Protein AF-A0A2W4KV53-F1 (afdb_monomer_lite)

Radius of gyration: 25.15 Å; chains: 1; bounding box: 48×37×64 Å

pLDDT: mean 82.74, std 13.06, range [37.44, 96.19]

Foldseek 3Di:
DDPDPDDDDPVRVVVVVVVVVDDQDPPNVVVVVVVVVVVVVVVVVVVPDDDDDDDDDPVVLVVLCVVCVVVVHDSVVVVVVVVVCVVVVVDDDPDD

Structure (mmCIF, N/CA/C/O backbone):
data_AF-A0A2W4KV53-F1
#
_entry.id   AF-A0A2W4KV53-F1
#
loop_
_atom_site.group_PDB
_atom_site.id
_atom_site.type_symbol
_atom_site.label_atom_id
_atom_site.label_alt_id
_atom_site.label_comp_id
_atom_site.label_asym_id
_atom_site.label_entity_id
_atom_site.label_seq_id
_atom_site.pdbx_PDB_ins_code
_atom_site.Cartn_x
_atom_site.Cartn_y
_atom_site.Cartn_z
_atom_site.occupancy
_atom_site.B_iso_or_equiv
_atom_site.auth_seq_id
_atom_site.auth_comp_id
_atom_site.auth_asym_id
_atom_site.auth_atom_id
_atom_site.pdbx_PDB_model_num
ATOM 1 N N . MET A 1 1 ? 7.203 15.447 -44.569 1.00 45.81 1 MET A N 1
ATOM 2 C CA . MET A 1 1 ? 7.093 15.343 -43.097 1.00 45.81 1 MET A CA 1
ATOM 3 C C . MET A 1 1 ? 8.179 16.217 -42.504 1.00 45.81 1 MET A C 1
ATOM 5 O O . MET A 1 1 ? 9.335 16.016 -42.852 1.00 45.81 1 MET A O 1
ATOM 9 N N . LEU A 1 2 ? 7.813 17.236 -41.721 1.00 45.91 2 LEU A N 1
ATOM 10 C CA . LEU A 1 2 ? 8.778 18.135 -41.086 1.00 45.91 2 LEU A CA 1
ATOM 11 C C . LEU A 1 2 ? 9.674 17.326 -40.137 1.00 45.91 2 LEU A C 1
ATOM 13 O O . LEU A 1 2 ? 9.178 16.785 -39.150 1.00 45.91 2 LEU A O 1
ATOM 17 N N . LYS A 1 3 ? 10.978 17.248 -40.426 1.00 58.91 3 LYS A N 1
ATOM 18 C CA . LYS A 1 3 ? 11.966 16.937 -39.392 1.00 58.91 3 LYS A CA 1
ATOM 19 C C . LYS A 1 3 ? 11.966 18.144 -38.457 1.00 58.91 3 LYS A C 1
ATOM 21 O O . LYS A 1 3 ? 12.393 19.222 -38.850 1.00 58.91 3 LYS A O 1
ATOM 26 N N . LYS A 1 4 ? 11.378 17.999 -37.270 1.00 59.00 4 LYS A N 1
ATOM 27 C CA . LYS A 1 4 ? 11.661 18.927 -36.175 1.00 59.00 4 LYS A CA 1
ATOM 28 C C . LYS A 1 4 ? 13.128 18.716 -35.817 1.00 59.00 4 LYS A C 1
ATOM 30 O O . LYS A 1 4 ? 13.505 17.585 -35.519 1.00 59.00 4 LYS A O 1
ATOM 35 N N . ASP A 1 5 ? 13.922 19.776 -35.862 1.00 58.56 5 ASP A N 1
ATOM 36 C CA . ASP A 1 5 ? 15.293 19.761 -35.358 1.00 58.56 5 ASP A CA 1
ATOM 37 C C . ASP A 1 5 ? 15.233 19.681 -33.829 1.00 58.56 5 ASP A C 1
ATOM 39 O O . ASP A 1 5 ? 15.179 20.690 -33.126 1.00 58.56 5 ASP A O 1
ATOM 43 N N . TYR A 1 6 ? 15.136 18.459 -33.309 1.00 71.06 6 TYR A N 1
ATOM 44 C CA . TYR A 1 6 ? 15.268 18.198 -31.883 1.00 71.06 6 TYR A CA 1
ATOM 45 C C . TYR A 1 6 ? 16.747 18.337 -31.523 1.00 71.06 6 TYR A C 1
ATOM 47 O O . TYR A 1 6 ? 17.573 17.525 -31.934 1.00 71.06 6 TYR A O 1
ATOM 55 N 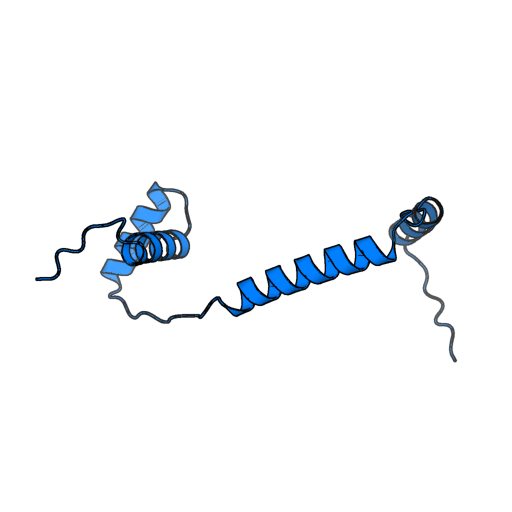N . GLN A 1 7 ? 17.085 19.391 -30.782 1.00 81.56 7 GLN A N 1
ATOM 56 C CA . GLN A 1 7 ? 18.398 19.507 -30.156 1.00 81.56 7 GLN A CA 1
ATOM 57 C C . GLN A 1 7 ? 18.399 18.596 -28.931 1.00 81.56 7 GLN A C 1
ATOM 59 O O . GLN A 1 7 ? 17.687 18.878 -27.967 1.00 81.56 7 GLN A O 1
ATOM 64 N N . LEU A 1 8 ? 19.151 17.495 -28.995 1.00 80.69 8 LEU A N 1
ATOM 65 C CA . LEU A 1 8 ? 19.341 16.634 -27.834 1.00 80.69 8 LEU A CA 1
ATOM 66 C C . LEU A 1 8 ? 20.097 17.416 -26.761 1.00 80.69 8 LEU A C 1
ATOM 68 O O . LEU A 1 8 ? 21.086 18.103 -27.034 1.00 80.69 8 LEU A O 1
ATOM 72 N N . THR A 1 9 ? 19.623 17.303 -25.531 1.00 86.94 9 THR A N 1
ATOM 73 C CA . THR A 1 9 ? 20.349 17.775 -24.357 1.00 86.94 9 THR A CA 1
ATOM 74 C C . THR A 1 9 ? 21.648 16.985 -24.193 1.00 86.94 9 THR A C 1
ATOM 76 O O . THR A 1 9 ? 21.824 15.889 -24.731 1.00 86.94 9 THR A O 1
ATOM 79 N N . SER A 1 10 ? 22.581 17.524 -23.409 1.00 84.75 10 SER A N 1
ATOM 80 C CA . SER A 1 10 ? 23.838 16.839 -23.089 1.00 84.75 10 SER A CA 1
ATOM 81 C C . SER A 1 10 ? 23.631 15.458 -22.457 1.00 84.75 10 SER A C 1
ATOM 83 O O . SER A 1 10 ? 24.445 14.563 -22.671 1.00 84.75 10 SER A O 1
ATOM 85 N N . GLU A 1 11 ? 22.545 15.279 -21.700 1.00 85.19 11 GLU A N 1
ATOM 86 C CA . GLU A 1 11 ? 22.183 14.007 -21.066 1.00 85.19 11 GLU A CA 1
ATOM 87 C C . GLU A 1 11 ? 21.660 12.991 -22.087 1.00 85.19 11 GLU A C 1
ATOM 89 O O . GLU A 1 11 ? 22.087 11.838 -22.089 1.00 85.19 11 GLU A O 1
ATOM 94 N N . GLU A 1 12 ? 20.781 13.414 -22.997 1.00 86.25 12 GLU A N 1
ATOM 95 C CA . GLU A 1 12 ? 20.249 12.539 -24.046 1.00 86.25 12 GLU A CA 1
ATOM 96 C C . GLU A 1 12 ? 21.340 12.100 -25.028 1.00 86.25 12 GLU A C 1
ATOM 98 O O . GLU A 1 12 ? 21.382 10.935 -25.416 1.00 86.25 12 GLU A O 1
ATOM 103 N N . LEU A 1 13 ? 22.279 12.993 -25.360 1.00 86.00 13 LEU A N 1
ATOM 104 C CA . LEU A 1 13 ? 23.428 12.662 -26.205 1.00 86.00 13 LEU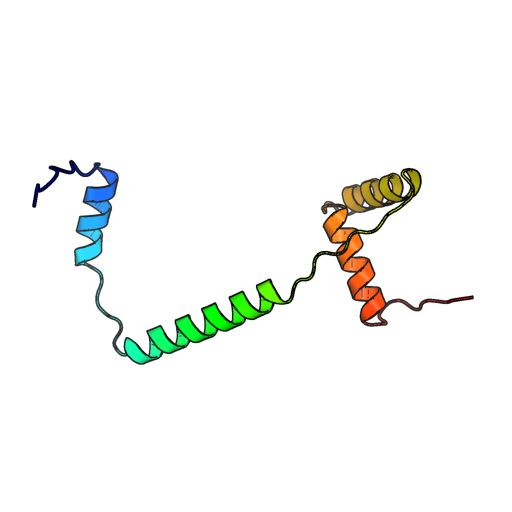 A CA 1
ATOM 105 C C . LEU A 1 13 ? 24.360 11.636 -25.538 1.00 86.00 13 LEU A C 1
ATOM 107 O O . LEU A 1 13 ? 24.956 10.800 -26.214 1.00 86.00 13 LEU A O 1
ATOM 111 N N . ALA A 1 14 ? 24.512 11.700 -24.213 1.00 86.12 14 ALA A N 1
ATOM 112 C CA . ALA A 1 14 ? 25.274 10.701 -23.469 1.00 86.12 14 ALA A CA 1
ATOM 113 C C . ALA A 1 14 ? 24.560 9.341 -23.483 1.00 86.12 14 ALA A C 1
ATOM 115 O O . ALA A 1 14 ? 25.199 8.327 -23.746 1.00 86.12 14 ALA A O 1
ATOM 116 N N . MET A 1 15 ? 23.237 9.317 -23.287 1.00 85.62 15 MET A N 1
ATOM 117 C CA . MET A 1 15 ? 22.443 8.086 -23.384 1.00 85.62 15 MET A CA 1
ATOM 118 C C . MET A 1 15 ? 22.505 7.466 -24.783 1.00 85.62 15 MET A C 1
ATOM 120 O O . MET A 1 15 ? 22.657 6.256 -24.894 1.00 85.62 15 MET A O 1
ATOM 124 N N . GLU A 1 16 ? 22.438 8.275 -25.842 1.00 83.62 16 GLU A N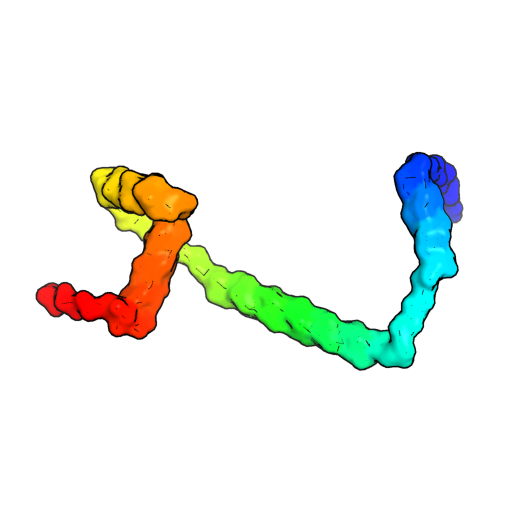 1
ATOM 125 C CA . GLU A 1 16 ? 22.543 7.802 -27.227 1.00 83.62 16 GLU A CA 1
ATOM 126 C C . GLU A 1 16 ? 23.900 7.145 -27.513 1.00 83.62 16 GLU A C 1
ATOM 128 O O . GLU A 1 16 ? 23.948 6.079 -28.117 1.00 83.62 16 GLU A O 1
ATOM 133 N N . LYS A 1 17 ? 24.997 7.714 -27.002 1.00 85.62 17 LYS A N 1
ATOM 134 C CA . LYS A 1 17 ? 26.331 7.102 -27.126 1.00 85.62 17 LYS A CA 1
ATOM 135 C C . LYS A 1 17 ? 26.447 5.783 -26.369 1.00 85.62 17 LYS A C 1
ATOM 137 O O . LYS A 1 17 ? 27.085 4.857 -26.851 1.00 85.62 17 LYS A O 1
ATOM 142 N N . GLU A 1 18 ? 25.820 5.681 -25.200 1.00 83.38 18 GLU A N 1
ATOM 143 C CA . GLU A 1 18 ? 25.776 4.425 -24.446 1.00 83.38 18 GLU A CA 1
ATOM 144 C C . GLU A 1 18 ? 24.921 3.361 -25.154 1.00 83.38 18 GLU A C 1
ATOM 146 O O . GLU A 1 18 ? 25.197 2.169 -25.017 1.00 83.38 18 GLU A O 1
ATOM 151 N N . LEU A 1 19 ? 23.910 3.761 -25.943 1.00 82.25 19 LEU A N 1
ATOM 152 C CA . LEU A 1 19 ? 23.059 2.831 -26.697 1.00 82.25 19 LEU A CA 1
ATOM 153 C C . LEU A 1 19 ? 23.856 1.971 -27.691 1.00 82.25 19 LEU A C 1
ATOM 155 O O . LEU A 1 19 ? 23.540 0.790 -27.851 1.00 82.25 19 LEU A O 1
ATOM 159 N N . ASP A 1 20 ? 24.919 2.526 -28.278 1.00 79.31 20 ASP A N 1
ATOM 160 C CA . ASP A 1 20 ? 25.806 1.825 -29.218 1.00 79.31 20 ASP A CA 1
ATOM 161 C C . ASP A 1 20 ? 26.555 0.638 -28.579 1.00 79.31 20 ASP A C 1
ATOM 163 O O . ASP A 1 20 ? 27.055 -0.241 -29.284 1.00 79.31 20 ASP A O 1
ATOM 167 N N . HIS A 1 21 ? 26.615 0.569 -27.245 1.00 86.00 21 HIS A N 1
ATOM 168 C CA . HIS A 1 21 ? 27.251 -0.526 -26.510 1.00 86.00 21 HIS A CA 1
ATOM 169 C C . HIS A 1 21 ? 26.297 -1.672 -26.144 1.00 86.00 21 HIS A C 1
ATOM 171 O O . HIS A 1 21 ? 26.754 -2.732 -25.704 1.00 86.00 21 HIS A O 1
ATOM 177 N N . TYR A 1 22 ? 24.983 -1.512 -26.329 1.00 84.06 22 TYR A N 1
ATOM 178 C CA . TYR A 1 22 ? 24.032 -2.572 -25.999 1.00 84.06 22 TYR A CA 1
ATOM 179 C C . TYR A 1 22 ? 23.941 -3.606 -27.115 1.00 84.06 22 TYR A C 1
ATOM 181 O O . TYR A 1 22 ? 23.619 -3.314 -28.265 1.00 84.06 22 TYR A O 1
ATOM 189 N N . VAL A 1 23 ? 24.141 -4.864 -26.738 1.00 85.06 23 VAL A N 1
ATOM 190 C CA . VAL A 1 23 ? 23.946 -6.013 -27.621 1.00 85.06 23 VAL A CA 1
ATOM 191 C C . VAL A 1 23 ? 22.635 -6.715 -27.301 1.00 85.06 23 VAL A C 1
ATOM 193 O O . VAL A 1 23 ? 22.194 -6.780 -26.151 1.00 85.06 23 VAL A O 1
ATOM 196 N N . SER A 1 24 ? 21.999 -7.262 -28.336 1.00 82.44 24 SER A N 1
ATOM 197 C CA . SER A 1 24 ? 20.788 -8.056 -28.150 1.00 82.44 24 SER A CA 1
ATOM 198 C C . SER A 1 24 ? 21.099 -9.316 -27.346 1.00 82.44 24 SER A C 1
ATOM 200 O O . SER A 1 24 ? 22.120 -9.972 -27.562 1.00 82.44 24 SER A O 1
ATOM 202 N N . VAL A 1 25 ? 20.206 -9.674 -26.424 1.00 85.94 25 VAL A N 1
ATOM 203 C CA . VAL A 1 25 ? 20.357 -10.913 -25.659 1.00 85.94 25 VAL A CA 1
ATOM 204 C C . VAL A 1 25 ? 20.199 -12.130 -26.587 1.00 85.94 25 VAL A C 1
ATOM 206 O O . VAL A 1 25 ? 19.318 -12.118 -27.451 1.00 85.94 25 VAL A O 1
ATOM 209 N N . PRO A 1 26 ? 20.979 -13.214 -26.398 1.00 83.56 26 PRO A N 1
ATOM 210 C CA . PRO A 1 26 ? 20.988 -14.359 -27.318 1.00 83.56 26 PRO A CA 1
ATOM 211 C C . PRO A 1 26 ? 19.619 -15.021 -27.546 1.00 83.56 26 PRO A C 1
ATOM 213 O O . PRO A 1 26 ? 19.350 -15.523 -28.631 1.00 83.56 26 PRO A O 1
ATOM 216 N N . ASN A 1 27 ? 18.734 -14.994 -26.543 1.00 87.62 27 ASN A N 1
ATOM 217 C CA . ASN A 1 27 ? 17.401 -15.607 -26.584 1.00 87.62 27 ASN A CA 1
ATOM 218 C C . ASN A 1 27 ? 16.288 -14.555 -26.477 1.00 87.62 27 ASN A C 1
ATOM 220 O O . ASN A 1 27 ? 15.393 -14.661 -25.636 1.00 87.62 27 ASN A O 1
ATOM 224 N N . LEU A 1 28 ? 16.357 -13.520 -27.318 1.00 87.94 28 LEU A N 1
ATOM 225 C CA . LEU A 1 28 ? 15.474 -12.352 -27.264 1.00 87.94 28 LEU A CA 1
ATOM 226 C C . LEU A 1 28 ? 13.981 -12.702 -27.184 1.00 87.94 28 LEU A C 1
ATOM 228 O O . LEU A 1 28 ? 13.267 -12.145 -26.354 1.00 87.94 28 LEU A O 1
ATOM 232 N N . GLU A 1 29 ? 13.504 -13.636 -28.006 1.00 88.69 29 GLU A N 1
ATOM 233 C CA . GLU A 1 29 ? 12.082 -14.006 -28.042 1.00 88.69 29 GLU A CA 1
ATOM 234 C C . GLU A 1 29 ? 11.627 -14.737 -26.772 1.00 88.69 29 GLU A C 1
ATOM 236 O O . GLU A 1 29 ? 10.541 -14.470 -26.250 1.00 88.69 29 GLU A O 1
ATOM 241 N N . VAL A 1 30 ? 12.486 -15.593 -26.210 1.00 90.81 30 VAL A N 1
ATOM 242 C CA . VAL A 1 30 ? 12.225 -16.264 -24.927 1.00 90.81 30 VAL A CA 1
ATOM 243 C C . VAL A 1 30 ? 12.150 -15.235 -23.806 1.00 90.81 30 VAL A C 1
ATOM 245 O O . VAL A 1 30 ? 11.249 -15.285 -22.966 1.00 90.81 30 VAL A O 1
ATOM 248 N N . GLU A 1 31 ? 13.057 -14.262 -23.819 1.00 90.06 31 GLU A N 1
ATOM 249 C CA . GLU A 1 31 ? 13.158 -13.290 -22.743 1.00 90.06 31 GLU A CA 1
ATOM 250 C C . GLU A 1 31 ? 12.051 -12.235 -22.800 1.00 90.06 31 GLU A C 1
ATOM 252 O O . GLU A 1 31 ? 11.445 -11.913 -21.775 1.00 90.06 31 GLU A O 1
ATOM 257 N N . LYS A 1 32 ? 11.653 -11.806 -24.003 1.00 89.88 32 LYS A N 1
ATOM 258 C CA . LYS A 1 32 ? 10.425 -11.026 -24.210 1.00 89.88 32 LYS A CA 1
ATOM 259 C C . LYS A 1 32 ? 9.198 -11.765 -23.678 1.00 89.88 32 LYS A C 1
ATOM 261 O O . LYS A 1 32 ? 8.406 -11.176 -22.941 1.00 89.88 32 LYS A O 1
ATOM 266 N N . ALA A 1 33 ? 9.043 -13.052 -24.001 1.00 91.62 33 ALA A N 1
ATOM 267 C CA . ALA A 1 33 ? 7.916 -13.853 -23.524 1.00 91.62 33 ALA A CA 1
ATOM 268 C C . ALA A 1 33 ? 7.922 -14.003 -21.991 1.00 91.62 33 ALA A C 1
ATOM 270 O O . ALA A 1 33 ? 6.873 -13.889 -21.346 1.00 91.62 33 ALA A O 1
ATOM 271 N N . ARG A 1 34 ? 9.103 -14.195 -21.388 1.00 92.25 34 ARG A N 1
ATOM 272 C CA . ARG A 1 34 ? 9.294 -14.231 -19.931 1.00 92.25 34 ARG A CA 1
ATOM 273 C C . ARG A 1 34 ? 8.856 -12.917 -19.284 1.00 92.25 34 ARG A C 1
ATOM 275 O O . ARG A 1 34 ? 8.030 -12.942 -18.368 1.00 92.25 34 ARG A O 1
ATOM 282 N N . TYR A 1 35 ? 9.356 -11.779 -19.764 1.00 90.81 35 TYR A N 1
ATOM 283 C CA . TYR A 1 35 ? 8.994 -10.469 -19.219 1.00 90.81 35 TYR A CA 1
ATOM 284 C C . TYR A 1 35 ? 7.513 -10.143 -19.423 1.00 90.81 35 TYR A C 1
ATOM 286 O O . TYR A 1 35 ? 6.864 -9.670 -18.490 1.00 90.81 35 TYR A O 1
ATOM 294 N N . ALA A 1 36 ? 6.936 -10.481 -20.579 1.00 90.31 36 ALA A N 1
ATOM 295 C CA . ALA A 1 36 ? 5.506 -10.321 -20.834 1.00 90.31 36 ALA A CA 1
ATOM 296 C C . ALA A 1 36 ? 4.652 -11.136 -19.846 1.00 90.31 36 ALA A C 1
ATOM 298 O O . ALA A 1 36 ? 3.656 -10.638 -19.313 1.00 90.31 36 ALA A O 1
ATOM 299 N N . LYS A 1 37 ? 5.064 -12.372 -19.534 1.00 90.94 37 LYS A N 1
ATOM 300 C CA . LYS A 1 37 ? 4.400 -13.215 -18.530 1.00 90.94 37 LYS A CA 1
ATOM 301 C C . LYS A 1 37 ? 4.473 -12.599 -17.132 1.00 90.94 37 LYS A C 1
ATOM 303 O O . LYS A 1 37 ? 3.460 -12.570 -16.432 1.00 90.94 37 LYS A O 1
ATOM 308 N N . ILE A 1 38 ? 5.638 -12.086 -16.734 1.00 90.19 38 ILE A N 1
ATOM 309 C CA . ILE A 1 38 ? 5.828 -11.406 -15.443 1.00 90.19 38 ILE A CA 1
ATOM 310 C C . ILE A 1 38 ? 4.945 -10.157 -15.365 1.00 90.19 38 ILE A C 1
ATOM 312 O O . ILE A 1 38 ? 4.204 -9.991 -14.396 1.00 90.19 38 ILE A O 1
ATOM 316 N N . ALA A 1 39 ? 4.961 -9.314 -16.399 1.00 85.62 39 ALA A N 1
ATOM 317 C CA . ALA A 1 39 ? 4.136 -8.114 -16.470 1.00 85.62 39 ALA A CA 1
ATOM 318 C C . ALA A 1 39 ? 2.644 -8.455 -16.342 1.00 85.62 39 ALA A C 1
ATOM 320 O O . ALA A 1 39 ? 1.950 -7.887 -15.498 1.00 85.62 39 ALA A O 1
ATOM 321 N N . LYS A 1 40 ? 2.160 -9.454 -17.093 1.00 84.38 40 LYS A N 1
ATOM 322 C CA . LYS A 1 40 ? 0.768 -9.920 -17.021 1.00 84.38 40 LYS A CA 1
ATOM 323 C C . LYS A 1 40 ? 0.395 -10.426 -15.626 1.00 84.38 40 LYS A C 1
ATOM 325 O O . LYS A 1 40 ? -0.677 -10.091 -15.127 1.00 84.38 40 LYS A O 1
ATOM 330 N N . ALA A 1 41 ? 1.269 -11.195 -14.976 1.00 81.31 41 ALA A N 1
ATOM 331 C CA . ALA A 1 41 ? 1.037 -11.690 -13.620 1.00 81.31 41 ALA A CA 1
ATOM 332 C C . ALA A 1 41 ? 0.973 -10.550 -12.587 1.00 81.31 41 ALA A C 1
ATOM 334 O O . ALA A 1 41 ? 0.110 -10.557 -11.708 1.00 81.31 41 ALA A O 1
ATOM 335 N N . THR A 1 42 ? 1.844 -9.548 -12.708 1.00 80.94 42 THR A N 1
ATOM 336 C CA . THR A 1 42 ? 1.849 -8.362 -11.840 1.00 80.94 42 THR A CA 1
ATOM 337 C C . THR A 1 42 ? 0.595 -7.515 -12.034 1.00 80.94 42 THR A C 1
ATOM 339 O O . THR A 1 42 ? -0.038 -7.124 -11.052 1.00 80.94 42 THR A O 1
ATOM 342 N N . LEU A 1 43 ? 0.188 -7.281 -13.285 1.00 76.25 43 LEU A N 1
ATOM 343 C CA . LEU A 1 43 ? -1.042 -6.556 -13.604 1.00 76.25 43 LEU A CA 1
ATOM 344 C C . LEU A 1 43 ? -2.270 -7.293 -13.068 1.00 76.25 43 LEU A C 1
ATOM 346 O O . LEU A 1 43 ? -3.072 -6.688 -12.367 1.00 76.25 43 LEU A O 1
ATOM 350 N N . ALA A 1 44 ? -2.365 -8.607 -13.282 1.00 72.19 44 ALA A N 1
ATOM 351 C CA . ALA A 1 44 ? -3.458 -9.415 -12.749 1.00 72.19 44 ALA A CA 1
ATOM 352 C C . ALA A 1 44 ? -3.541 -9.343 -11.214 1.00 72.19 44 ALA A C 1
ATOM 354 O O . ALA A 1 44 ? -4.634 -9.202 -10.671 1.00 72.19 44 ALA A O 1
ATOM 355 N N . LYS A 1 45 ? -2.406 -9.382 -10.501 1.00 68.75 45 LYS A N 1
ATOM 356 C CA . LYS A 1 45 ? -2.366 -9.220 -9.034 1.00 68.75 45 LYS A CA 1
ATOM 357 C C . LYS A 1 45 ? -2.779 -7.818 -8.584 1.00 68.75 45 LYS A C 1
ATOM 359 O O . LYS A 1 45 ? -3.442 -7.676 -7.560 1.00 68.75 45 LYS A O 1
ATOM 364 N N . LYS A 1 46 ? -2.403 -6.776 -9.331 1.00 64.75 46 LYS A N 1
ATOM 365 C CA . LYS A 1 46 ? -2.792 -5.390 -9.032 1.00 64.75 46 LYS A CA 1
ATOM 366 C C . LYS A 1 46 ? -4.287 -5.168 -9.278 1.00 64.75 46 LYS A C 1
ATOM 368 O O . LYS A 1 46 ? -4.937 -4.554 -8.441 1.00 64.75 46 LYS A O 1
ATOM 373 N N . SER A 1 47 ? -4.836 -5.740 -10.349 1.00 60.25 47 SER A N 1
ATOM 374 C CA . SER A 1 47 ? -6.266 -5.701 -10.688 1.00 60.25 47 SER A CA 1
ATOM 375 C C . SER A 1 47 ? -7.153 -6.520 -9.744 1.00 60.25 47 SER A C 1
ATOM 377 O O . SER A 1 47 ? -8.356 -6.294 -9.694 1.00 60.25 47 SER A O 1
ATOM 379 N N . GLN A 1 48 ? -6.585 -7.455 -8.977 1.00 66.44 48 GLN A N 1
ATOM 380 C CA . GLN A 1 48 ? -7.310 -8.207 -7.944 1.00 66.44 48 GLN A CA 1
ATOM 381 C C . GLN A 1 48 ? -7.485 -7.430 -6.631 1.00 66.44 48 GLN A C 1
ATOM 383 O O . GLN A 1 48 ? -8.279 -7.841 -5.783 1.00 66.44 48 GLN A O 1
ATOM 388 N N . LYS A 1 49 ? -6.779 -6.307 -6.441 1.00 72.44 49 LYS A N 1
ATOM 389 C CA . LYS A 1 49 ? -6.990 -5.445 -5.275 1.00 72.44 49 LYS A CA 1
ATOM 390 C C . LYS A 1 49 ? -8.312 -4.700 -5.443 1.00 72.44 49 LYS A C 1
ATOM 392 O O . LYS A 1 49 ? -8.435 -3.837 -6.306 1.00 72.44 49 LYS A O 1
ATOM 397 N N . LYS A 1 50 ? -9.294 -5.026 -4.605 1.00 79.88 50 LYS A N 1
ATOM 398 C CA . LYS 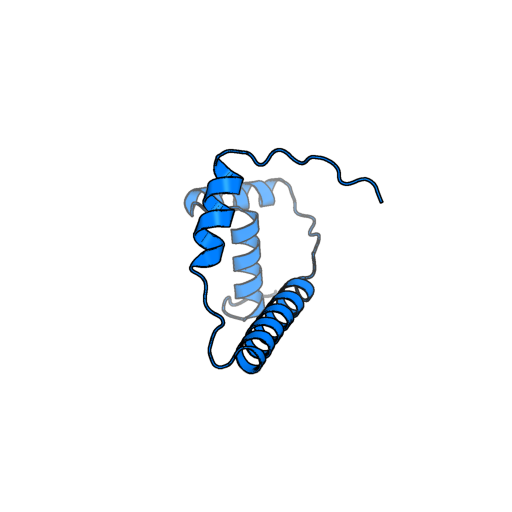A 1 50 ? -10.561 -4.292 -4.528 1.00 79.88 50 LYS A CA 1
ATOM 399 C C . LYS A 1 50 ? -10.475 -3.235 -3.433 1.00 79.88 50 LYS A C 1
ATOM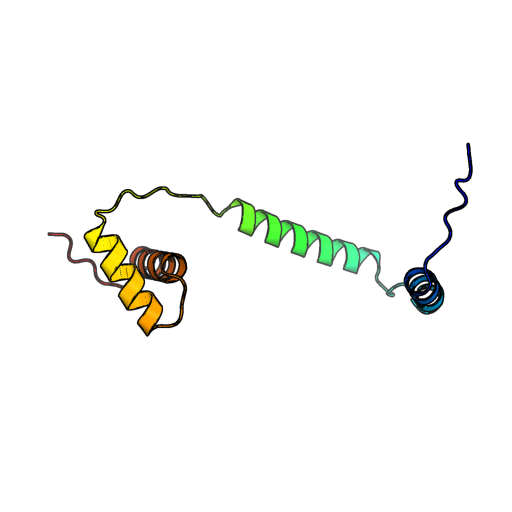 401 O O . LYS A 1 50 ? -10.002 -3.523 -2.336 1.00 79.88 50 LYS A O 1
ATOM 406 N N . VAL A 1 51 ? -10.925 -2.020 -3.741 1.00 83.00 51 VAL A N 1
ATOM 407 C CA . VAL A 1 51 ? -11.050 -0.944 -2.751 1.00 83.00 51 VAL A CA 1
ATOM 408 C C . VAL A 1 51 ? -12.297 -1.207 -1.915 1.00 83.00 51 VAL A C 1
ATOM 410 O O . VAL A 1 51 ? -13.364 -1.475 -2.464 1.00 83.00 51 VAL A O 1
ATOM 413 N N . ILE A 1 52 ? -12.152 -1.133 -0.595 1.00 85.12 52 ILE A N 1
ATOM 414 C CA . ILE A 1 52 ? -13.261 -1.209 0.355 1.00 85.12 52 ILE A CA 1
ATOM 415 C C . ILE A 1 52 ? -13.342 0.109 1.123 1.00 85.12 52 ILE A C 1
ATOM 417 O O . ILE A 1 52 ? -12.321 0.643 1.556 1.00 85.12 52 ILE A O 1
ATOM 421 N N . THR A 1 53 ? -14.551 0.637 1.289 1.00 89.38 53 THR A N 1
ATOM 422 C CA . THR A 1 53 ? -14.807 1.813 2.127 1.00 89.38 53 THR A CA 1
ATOM 423 C C . THR A 1 53 ? -15.436 1.343 3.429 1.00 89.38 53 THR A C 1
ATOM 425 O O . THR A 1 53 ? -16.482 0.701 3.412 1.00 89.38 53 THR A O 1
ATOM 428 N N . ILE A 1 54 ? -14.805 1.667 4.555 1.00 88.56 54 ILE A N 1
ATOM 429 C CA . ILE A 1 54 ? -15.289 1.319 5.894 1.00 88.56 54 ILE A CA 1
ATOM 430 C C . ILE A 1 54 ? -15.570 2.627 6.632 1.00 88.56 54 ILE A C 1
ATOM 432 O O . ILE A 1 54 ? -14.712 3.508 6.668 1.00 88.56 54 ILE A O 1
ATOM 436 N N . ARG A 1 55 ? -16.769 2.767 7.208 1.00 92.50 55 ARG A N 1
ATOM 437 C CA . ARG A 1 55 ? -17.080 3.865 8.133 1.00 92.50 55 ARG A CA 1
ATOM 438 C C . ARG A 1 55 ? -16.724 3.424 9.546 1.00 92.50 55 ARG A C 1
ATOM 440 O O . ARG A 1 55 ? -17.179 2.373 9.986 1.00 92.50 55 ARG A O 1
ATOM 447 N N . LEU A 1 56 ? -15.927 4.231 10.235 1.00 90.88 56 LEU A N 1
ATOM 448 C CA . LEU A 1 56 ? -15.507 4.004 11.614 1.00 90.88 56 LEU A CA 1
ATOM 449 C C . LEU A 1 56 ? -15.761 5.278 12.430 1.00 90.88 56 LEU A C 1
ATOM 451 O O . LEU A 1 56 ? -15.666 6.370 11.863 1.00 90.88 56 LEU A O 1
ATOM 455 N N . PRO A 1 57 ? -16.059 5.164 13.735 1.00 95.69 57 PRO A N 1
ATOM 456 C CA . PRO A 1 57 ? -16.072 6.314 14.631 1.00 95.69 57 PRO A CA 1
ATOM 457 C C . PRO A 1 57 ? -14.706 7.008 14.662 1.00 95.69 57 PRO A C 1
ATOM 459 O O . PRO A 1 57 ? -13.666 6.352 14.574 1.00 95.69 57 PRO A O 1
ATOM 462 N N . GLU A 1 58 ? -14.701 8.327 14.842 1.00 95.12 58 GLU A N 1
ATOM 463 C CA . GLU A 1 58 ? -13.469 9.124 14.874 1.00 95.12 58 GLU A CA 1
ATOM 464 C C . GLU A 1 58 ? -12.515 8.684 15.993 1.00 95.12 58 GLU A C 1
ATOM 466 O O . GLU A 1 58 ? -11.313 8.553 15.766 1.00 95.12 58 GLU A O 1
ATOM 471 N N . GLU A 1 59 ? -13.056 8.334 17.163 1.00 95.75 59 GLU A N 1
ATOM 472 C CA . GLU A 1 59 ? -12.282 7.804 18.291 1.00 95.75 59 GLU A CA 1
ATOM 473 C C . GLU A 1 59 ? -11.487 6.540 17.909 1.00 95.75 59 GLU A C 1
ATOM 475 O O . GLU A 1 59 ? -10.319 6.386 18.270 1.00 95.75 59 GLU A O 1
ATOM 480 N N . VAL A 1 60 ? -12.095 5.644 17.124 1.00 94.12 60 VAL A N 1
ATOM 481 C CA . VAL A 1 60 ? -11.457 4.399 16.671 1.00 94.12 60 VAL A CA 1
ATOM 482 C C . VAL A 1 60 ? -10.335 4.701 15.680 1.00 94.12 60 VAL A C 1
ATOM 484 O O . VAL A 1 60 ? -9.263 4.102 15.754 1.00 94.12 60 VAL A O 1
ATOM 487 N N . ILE A 1 61 ? -10.548 5.662 14.777 1.00 94.06 61 ILE A N 1
ATOM 488 C CA . ILE A 1 61 ? -9.512 6.117 13.841 1.00 94.06 61 ILE A CA 1
ATOM 489 C C . ILE A 1 61 ? -8.327 6.713 14.614 1.00 94.06 61 ILE A C 1
ATOM 491 O O . ILE A 1 61 ? -7.180 6.433 14.268 1.00 94.06 61 ILE A O 1
ATOM 495 N N . GLY A 1 62 ? -8.592 7.487 15.672 1.00 95.44 62 GLY A N 1
ATOM 496 C CA . GLY A 1 62 ? -7.565 8.023 16.567 1.00 95.44 62 GLY A CA 1
ATOM 497 C C . GLY A 1 62 ? -6.704 6.925 17.196 1.00 95.44 62 GLY A C 1
ATOM 498 O O . GLY A 1 62 ? -5.480 6.984 17.112 1.00 95.44 62 GLY A O 1
ATOM 499 N N . LYS A 1 63 ? -7.333 5.870 17.728 1.00 95.06 63 LYS A N 1
ATOM 500 C CA . LYS A 1 63 ? -6.628 4.708 18.298 1.00 95.06 63 LYS A CA 1
ATOM 501 C C . LYS A 1 63 ? -5.727 4.012 17.273 1.00 95.06 63 LYS A C 1
ATOM 503 O O . LYS A 1 63 ? -4.564 3.756 17.563 1.00 95.06 63 LYS A O 1
ATOM 508 N N . PHE A 1 64 ? -6.220 3.770 16.055 1.00 94.94 64 PHE A N 1
ATOM 509 C CA . PHE A 1 64 ? -5.400 3.166 14.996 1.00 94.94 64 PHE A CA 1
ATOM 510 C C . PHE A 1 64 ? -4.219 4.040 14.571 1.00 94.94 64 PHE A C 1
ATOM 512 O O . PHE A 1 64 ? -3.174 3.497 14.227 1.00 94.94 64 PHE A O 1
ATOM 519 N N . LYS A 1 65 ? -4.367 5.370 14.573 1.00 95.00 65 LYS A N 1
ATOM 520 C CA . LYS A 1 65 ? -3.257 6.285 14.270 1.00 95.00 65 LYS A CA 1
ATOM 521 C C . LYS A 1 65 ? -2.160 6.200 15.326 1.00 95.00 65 LYS A C 1
ATOM 523 O O . LYS A 1 65 ? -1.012 6.018 14.947 1.00 95.00 65 LYS A O 1
ATOM 528 N N . LEU A 1 66 ? -2.524 6.236 16.609 1.00 96.19 66 LEU A N 1
ATOM 529 C CA . LEU A 1 66 ? -1.567 6.108 17.713 1.00 96.19 66 LEU A CA 1
ATOM 530 C C . LEU A 1 66 ? -0.802 4.780 17.647 1.00 96.19 66 LEU A C 1
ATOM 532 O O . LEU A 1 66 ? 0.422 4.775 17.640 1.00 96.19 66 LEU A O 1
ATOM 536 N N . MET A 1 67 ? -1.516 3.662 17.484 1.00 93.94 67 MET A N 1
ATOM 537 C CA . MET A 1 67 ? -0.885 2.341 17.351 1.00 93.94 67 MET A CA 1
ATOM 538 C C . MET A 1 67 ? 0.060 2.258 16.142 1.00 93.94 67 MET A C 1
ATOM 540 O O . MET A 1 67 ? 1.082 1.582 16.179 1.00 93.94 67 MET A O 1
ATOM 544 N N . ALA A 1 68 ? -0.289 2.924 15.041 1.00 95.12 68 ALA A N 1
ATOM 545 C CA . ALA A 1 68 ? 0.524 2.916 13.833 1.00 95.12 68 ALA A CA 1
ATOM 546 C C . ALA A 1 68 ? 1.777 3.796 13.969 1.00 95.12 68 ALA A C 1
ATOM 548 O O . ALA A 1 68 ? 2.825 3.436 13.439 1.00 95.12 68 ALA A O 1
ATOM 549 N N . GLU A 1 69 ? 1.686 4.906 14.706 1.00 94.38 69 GLU A N 1
ATOM 550 C CA . GLU A 1 69 ? 2.839 5.735 15.073 1.00 94.38 69 GLU A CA 1
ATOM 551 C C . GLU A 1 69 ? 3.823 4.966 15.961 1.00 94.38 69 GLU A C 1
ATOM 553 O O . GLU A 1 69 ? 5.023 5.002 15.693 1.00 94.38 69 GLU A O 1
ATOM 558 N N . GLU A 1 70 ? 3.329 4.208 16.946 1.00 94.31 70 GLU A N 1
ATOM 559 C CA . GLU A 1 70 ? 4.159 3.337 17.794 1.00 94.31 70 GLU A CA 1
ATOM 560 C C . GLU A 1 70 ? 4.902 2.263 16.981 1.00 94.31 70 GLU A C 1
ATOM 562 O O . GLU A 1 70 ? 6.074 1.988 17.235 1.00 94.31 70 GLU A O 1
ATOM 567 N N . GLU A 1 71 ? 4.246 1.678 15.973 1.00 90.19 71 GLU A N 1
ATOM 568 C CA . GLU A 1 71 ? 4.860 0.699 15.064 1.00 90.19 71 GLU A CA 1
ATOM 569 C C . GLU A 1 71 ? 5.675 1.340 13.919 1.00 90.19 71 GLU A C 1
ATOM 571 O O . GLU A 1 71 ? 6.336 0.628 13.159 1.00 90.19 71 GLU A O 1
ATOM 576 N N . GLY A 1 72 ? 5.645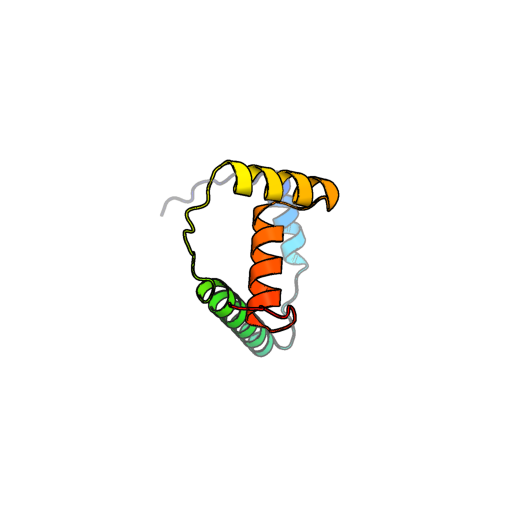 2.669 13.765 1.00 93.81 72 GLY A N 1
ATOM 577 C CA . GLY A 1 72 ? 6.337 3.389 12.690 1.00 93.81 72 GLY A CA 1
ATOM 578 C C . GLY A 1 72 ? 5.789 3.109 11.283 1.00 93.81 72 GLY A C 1
ATOM 579 O O . GLY A 1 72 ? 6.522 3.221 10.297 1.00 93.81 72 GLY A O 1
ATOM 580 N N . ILE A 1 73 ? 4.514 2.728 11.164 1.00 94.25 73 ILE A N 1
ATOM 581 C CA . ILE A 1 73 ? 3.858 2.394 9.891 1.00 94.25 73 ILE A CA 1
ATOM 582 C C . ILE A 1 73 ? 2.639 3.290 9.627 1.00 94.25 73 ILE A C 1
ATOM 584 O O . ILE A 1 73 ? 2.057 3.853 10.547 1.00 94.25 73 ILE A O 1
ATOM 588 N N . PRO A 1 74 ? 2.173 3.422 8.373 1.00 94.31 74 PRO A N 1
ATOM 589 C CA . PRO A 1 74 ? 0.918 4.118 8.099 1.00 94.31 74 PRO A CA 1
ATOM 590 C C . PRO A 1 74 ? -0.283 3.396 8.724 1.00 94.31 74 PRO A C 1
ATOM 592 O O . PRO A 1 74 ? -0.405 2.172 8.612 1.00 94.31 74 PRO A O 1
ATOM 595 N N . TYR A 1 75 ? -1.237 4.141 9.288 1.00 93.50 75 TYR A N 1
ATOM 596 C CA . TYR A 1 75 ? -2.435 3.556 9.909 1.00 93.50 75 TYR A CA 1
ATOM 597 C C . TYR A 1 75 ? -3.264 2.705 8.935 1.00 93.50 75 TYR A C 1
ATOM 599 O O . TYR A 1 75 ? -3.829 1.684 9.325 1.00 93.50 75 TYR A O 1
ATOM 607 N N . GLN A 1 76 ? -3.289 3.047 7.641 1.00 90.94 76 GLN A N 1
ATOM 608 C CA . GLN A 1 76 ? -3.961 2.224 6.628 1.00 90.94 76 GLN A CA 1
ATOM 609 C C . GLN A 1 76 ? -3.276 0.860 6.450 1.00 90.94 76 GLN A C 1
ATOM 611 O O . GLN A 1 76 ? -3.946 -0.148 6.207 1.00 90.94 76 GLN A O 1
ATOM 616 N N . THR A 1 77 ? -1.947 0.819 6.581 1.00 92.19 77 THR A N 1
ATOM 617 C CA . THR A 1 77 ? -1.148 -0.411 6.509 1.00 92.19 77 THR A CA 1
ATOM 618 C C . THR A 1 77 ? -1.420 -1.294 7.721 1.00 92.19 77 THR A C 1
ATOM 620 O O . THR A 1 77 ? -1.645 -2.493 7.549 1.00 92.19 77 THR A O 1
ATOM 623 N N . LEU A 1 78 ? -1.492 -0.704 8.920 1.00 92.62 78 LEU A N 1
ATOM 624 C CA . LEU A 1 78 ? -1.866 -1.413 10.145 1.00 92.62 78 LEU A CA 1
ATOM 625 C C . LEU A 1 78 ? -3.258 -2.050 10.015 1.00 92.62 78 LEU A C 1
ATOM 627 O O . LEU A 1 78 ? -3.406 -3.260 10.194 1.00 92.62 78 LEU A O 1
ATOM 631 N N . ILE A 1 79 ? -4.262 -1.264 9.608 1.00 92.44 79 ILE A N 1
ATOM 632 C CA . ILE A 1 79 ? -5.637 -1.746 9.392 1.00 92.44 79 ILE A CA 1
ATOM 633 C C . ILE A 1 79 ? -5.653 -2.900 8.380 1.00 92.44 79 ILE A C 1
ATOM 635 O O . ILE A 1 79 ? -6.261 -3.943 8.624 1.00 92.44 79 ILE A O 1
ATOM 639 N N . SER A 1 80 ? -4.935 -2.755 7.263 1.00 89.56 80 SER A N 1
ATOM 640 C CA . SER A 1 80 ? -4.839 -3.802 6.237 1.00 89.56 80 SER A CA 1
ATOM 641 C C . SER A 1 80 ? -4.201 -5.089 6.774 1.00 89.56 80 SER A C 1
ATOM 643 O O . SER A 1 80 ? -4.659 -6.187 6.457 1.00 89.56 80 SER A O 1
ATOM 645 N N . SER A 1 81 ? -3.166 -4.967 7.610 1.00 89.12 81 SER A N 1
ATOM 646 C CA . SER A 1 81 ? -2.475 -6.094 8.246 1.00 89.12 81 SER A CA 1
ATOM 647 C C . SER A 1 81 ? -3.396 -6.859 9.198 1.00 89.12 81 SER A C 1
ATOM 649 O O . SER A 1 81 ? -3.470 -8.088 9.129 1.00 89.12 81 SER A O 1
ATOM 651 N N . VAL A 1 82 ? -4.158 -6.149 10.035 1.00 89.19 82 VAL A N 1
ATOM 652 C CA . VAL A 1 82 ? -5.130 -6.760 10.955 1.00 89.19 82 VAL A CA 1
ATOM 653 C C . VAL A 1 82 ? -6.221 -7.496 10.180 1.00 89.19 82 VAL A C 1
ATOM 655 O O . VAL A 1 82 ? -6.453 -8.676 10.442 1.00 89.19 82 VAL A O 1
ATOM 658 N N . LEU A 1 83 ? -6.829 -6.857 9.174 1.00 89.50 83 LEU A N 1
ATOM 659 C CA . LEU A 1 83 ? -7.848 -7.493 8.330 1.00 89.50 83 LEU A CA 1
ATOM 660 C C . LEU A 1 83 ? -7.317 -8.761 7.649 1.00 89.50 83 LEU A C 1
ATOM 662 O O . LEU A 1 83 ? -8.009 -9.778 7.604 1.00 89.50 83 LEU A O 1
ATOM 666 N N . TYR A 1 84 ? -6.068 -8.739 7.176 1.00 88.06 84 TYR A N 1
ATOM 667 C CA . TYR A 1 84 ? -5.430 -9.912 6.585 1.00 88.06 84 TYR A CA 1
ATOM 668 C C . TYR A 1 84 ? -5.207 -11.035 7.608 1.00 88.06 84 TYR A C 1
ATOM 670 O O . TYR A 1 84 ? -5.479 -12.200 7.310 1.00 88.06 84 TYR A O 1
ATOM 678 N N . LYS A 1 85 ? -4.731 -10.716 8.819 1.00 86.25 85 LYS A N 1
ATOM 679 C CA . LYS A 1 85 ? -4.542 -11.701 9.901 1.00 86.25 85 LYS A CA 1
ATOM 680 C C . LYS A 1 85 ? -5.869 -12.349 10.300 1.00 86.25 85 LYS A C 1
ATOM 682 O O . LYS A 1 85 ? -5.922 -13.571 10.441 1.00 86.25 85 LYS A O 1
ATOM 687 N N . VAL A 1 86 ? -6.928 -11.547 10.412 1.00 87.12 86 VAL A N 1
ATOM 688 C CA . VAL A 1 86 ? -8.291 -12.004 10.711 1.00 87.12 86 VAL A CA 1
ATOM 689 C C . VAL A 1 86 ? -8.821 -12.919 9.605 1.00 87.12 86 VAL A C 1
ATOM 691 O O . VAL A 1 86 ? -9.234 -14.042 9.887 1.00 87.12 86 VAL A O 1
ATOM 694 N N . ALA A 1 87 ? -8.740 -12.497 8.340 1.00 85.06 87 ALA A N 1
ATOM 695 C CA . ALA A 1 87 ? -9.220 -13.289 7.204 1.00 85.06 87 ALA A CA 1
ATOM 696 C C . ALA A 1 87 ? -8.504 -14.646 7.080 1.00 85.06 87 ALA A C 1
ATOM 698 O O . ALA A 1 87 ? -9.109 -15.640 6.687 1.00 85.06 87 ALA A O 1
ATOM 699 N N . ASN A 1 88 ? -7.224 -14.704 7.459 1.00 85.75 88 ASN A N 1
ATOM 700 C CA . ASN A 1 88 ? -6.425 -15.930 7.456 1.00 85.75 88 ASN A CA 1
ATOM 701 C C . ASN A 1 88 ? -6.500 -16.724 8.775 1.00 85.75 88 ASN A C 1
ATOM 703 O O . ASN A 1 88 ? -5.671 -17.607 8.990 1.00 85.75 88 ASN A O 1
ATOM 707 N N . LYS A 1 89 ? -7.460 -16.415 9.665 1.00 74.69 89 LYS A N 1
ATOM 708 C CA . LYS A 1 89 ? -7.679 -17.080 10.967 1.00 74.69 89 LYS A CA 1
ATOM 709 C C . LYS A 1 89 ? -6.445 -17.123 11.881 1.00 74.69 89 LYS A C 1
ATOM 711 O O . LYS A 1 89 ? -6.350 -17.970 12.762 1.00 74.69 89 LYS A O 1
ATOM 716 N N . LYS A 1 90 ? -5.498 -16.196 11.698 1.00 66.75 90 LYS A N 1
ATOM 717 C CA . LYS A 1 90 ? -4.331 -16.026 12.584 1.00 66.75 90 LYS A CA 1
ATOM 718 C C . LYS A 1 90 ? -4.660 -15.208 13.836 1.00 66.75 90 LYS A C 1
ATOM 720 O O . LYS A 1 90 ? -3.791 -15.005 14.675 1.00 66.75 90 LYS A O 1
ATOM 725 N N . LEU A 1 91 ? -5.900 -14.732 13.938 1.00 68.81 91 LEU A N 1
ATOM 726 C CA . LEU A 1 91 ? -6.473 -14.089 15.109 1.00 68.81 91 LEU A CA 1
ATOM 727 C C . LEU A 1 91 ? -7.784 -14.817 15.428 1.00 68.81 91 LEU A C 1
ATOM 729 O O . LEU A 1 91 ? -8.646 -14.930 14.554 1.00 68.81 91 LEU A O 1
ATOM 733 N N . SER A 1 92 ? -7.920 -15.353 16.640 1.00 56.22 92 SER A N 1
ATOM 734 C CA . SER A 1 92 ? -9.170 -15.956 17.102 1.00 56.22 92 SER A CA 1
ATOM 735 C C . SER A 1 92 ? -10.201 -14.850 17.311 1.00 56.22 92 SER A C 1
ATOM 737 O O . SER A 1 92 ? -10.065 -14.043 18.228 1.00 56.22 92 SER A O 1
ATOM 739 N N . LEU A 1 93 ? -11.216 -14.793 16.452 1.00 56.00 93 LEU A N 1
ATOM 740 C CA . LEU A 1 93 ? -12.393 -13.968 16.692 1.00 56.00 93 LEU A CA 1
ATOM 741 C C . LEU A 1 93 ? -13.330 -14.748 17.613 1.00 56.00 93 LEU A C 1
ATOM 743 O O . LEU A 1 93 ? -13.889 -15.763 17.198 1.00 56.00 93 LEU A O 1
ATOM 747 N N . VAL A 1 94 ? -13.491 -14.280 18.849 1.00 51.25 94 VAL A N 1
ATOM 748 C CA . VAL A 1 94 ? -14.677 -14.619 19.637 1.00 51.25 94 VAL A CA 1
ATOM 749 C C . VAL A 1 94 ? -15.769 -13.699 19.109 1.00 51.25 94 VAL A C 1
ATOM 751 O O . VAL A 1 94 ? -15.728 -12.492 19.332 1.00 51.25 94 VAL A O 1
ATOM 754 N N . VAL A 1 95 ? -16.652 -14.249 18.284 1.00 51.59 95 VAL A N 1
ATOM 755 C CA . VAL A 1 95 ? -17.878 -13.562 17.878 1.00 51.59 95 VAL A CA 1
ATOM 756 C C . VAL A 1 95 ? -18.932 -14.032 18.872 1.00 51.59 95 VAL A C 1
ATOM 758 O O . VAL A 1 95 ? -19.324 -15.197 18.813 1.00 51.59 95 VAL A O 1
ATOM 761 N N . GLU A 1 96 ? -19.271 -13.177 19.835 1.00 37.44 96 GLU A N 1
ATOM 762 C CA . GLU A 1 96 ? -20.444 -13.356 20.706 1.00 37.44 96 GLU A CA 1
ATOM 763 C C . GLU A 1 96 ? -21.735 -13.013 19.954 1.00 37.44 96 GLU A C 1
ATOM 765 O O . GLU A 1 96 ? -21.707 -12.072 19.122 1.00 37.44 96 GLU A O 1
#

Sequence (96 aa):
MLKKDYQLTSEELAMEKELDHYVSVPNLEVEKARYAKIAKATLAKKSQKKVITIRLPEEVIGKFKLMAEEEGIPYQTLISSVLYKVANKKLSLVVE

Secondary structure (DSSP, 8-state):
---------HHHHHHHHHHTTPPPPTTHHHHHHHHHHHHHHHHHHHHT---------HHHHHHHHHHHHHTTS-HHHHHHHHHHHHHTT-S-----